Protein AF-F3G9M7-F1 (afdb_monomer)

Secondary structure (DSSP, 8-state):
-------------HHHHHHHHHHT-----------HHHHHHHHHHHHHTS-EEETTEEEPPPPPPPP-GGG-----TT--HHHHHHHTT---SS-------S--SHHHHHHT-

pLDDT: mean 74.3, std 15.18, range [42.66, 92.38]

Sequence (113 aa):
MPVIHYLLRLSLPRVSISFLAVLCSGVFASAALAGDETQLIESLNAYRSQAQRCGEQVSMELPPLTSDARLVLPASGNLDLQQALTRASYPMVTVQAISLSGPNNADAALKAV

Mean predicted aligned error: 15.02 Å

Structure (mmCIF, N/CA/C/O backbone):
data_AF-F3G9M7-F1
#
_entry.id   AF-F3G9M7-F1
#
loop_
_atom_site.group_PDB
_atom_site.id
_atom_site.type_symbol
_atom_site.label_atom_id
_atom_site.label_alt_id
_atom_site.label_comp_id
_atom_site.label_asym_id
_atom_site.label_entity_id
_atom_site.label_seq_id
_atom_site.pdbx_PDB_ins_code
_atom_site.Cartn_x
_atom_site.Cartn_y
_atom_site.Cartn_z
_atom_site.occupancy
_atom_site.B_iso_or_equiv
_atom_site.auth_seq_id
_atom_site.auth_comp_id
_atom_site.auth_asym_id
_atom_site.auth_atom_id
_atom_site.pdbx_PDB_model_num
ATOM 1 N N . MET A 1 1 ? -80.549 13.641 -38.773 1.00 49.03 1 MET A N 1
ATOM 2 C CA . MET A 1 1 ? -79.281 13.316 -38.091 1.00 49.03 1 MET A CA 1
ATOM 3 C C . MET A 1 1 ? -78.312 12.696 -39.086 1.00 49.03 1 MET A C 1
ATOM 5 O O . MET A 1 1 ? -78.467 11.526 -39.410 1.00 49.03 1 MET A O 1
ATOM 9 N N . PRO A 1 2 ? -77.431 13.516 -39.683 1.00 43.47 2 PRO A N 1
ATOM 10 C CA . PRO A 1 2 ? -76.116 13.017 -40.104 1.00 43.47 2 PRO A CA 1
ATOM 11 C C . PRO A 1 2 ? -74.961 14.048 -39.995 1.00 43.47 2 PRO A C 1
ATOM 13 O O . PRO A 1 2 ? -75.179 15.247 -40.100 1.00 43.47 2 PRO A O 1
ATOM 16 N N . VAL A 1 3 ? -73.742 13.504 -39.864 1.00 44.84 3 VAL A N 1
ATOM 17 C CA . VAL A 1 3 ? -72.447 13.956 -40.430 1.00 44.84 3 VAL A CA 1
ATOM 18 C C . VAL A 1 3 ? -71.901 15.339 -40.030 1.00 44.84 3 VAL A C 1
ATOM 20 O O . VAL A 1 3 ? -72.461 16.353 -40.409 1.00 44.84 3 VAL A O 1
ATOM 23 N N . ILE A 1 4 ? -70.710 15.356 -39.408 1.00 52.97 4 ILE A N 1
ATOM 24 C CA . ILE A 1 4 ? -69.510 16.094 -39.872 1.00 52.97 4 ILE A CA 1
ATOM 25 C C . ILE A 1 4 ? -68.261 15.479 -39.203 1.00 52.97 4 ILE A C 1
ATOM 27 O O . ILE A 1 4 ? -68.111 15.467 -37.985 1.00 52.97 4 ILE A O 1
ATOM 31 N N . HIS A 1 5 ? -67.373 14.943 -40.044 1.00 42.66 5 HIS A N 1
ATOM 32 C CA . HIS A 1 5 ? -65.993 14.564 -39.738 1.00 42.66 5 HIS A CA 1
ATOM 33 C C . HIS A 1 5 ? -65.153 15.837 -39.545 1.00 42.66 5 HIS A C 1
ATOM 35 O O . HIS A 1 5 ? -65.005 16.605 -40.494 1.00 42.66 5 HIS A O 1
ATOM 41 N N . TYR A 1 6 ? -64.548 16.043 -38.372 1.00 50.34 6 TYR A N 1
ATOM 42 C CA . TYR A 1 6 ? -63.509 17.063 -38.194 1.00 50.34 6 TYR A CA 1
ATOM 43 C C . TYR A 1 6 ? -62.130 16.410 -38.346 1.00 50.34 6 TYR A C 1
ATOM 45 O O . TYR A 1 6 ? -61.588 15.807 -37.422 1.00 50.34 6 TYR A O 1
ATOM 53 N N . LEU A 1 7 ? -61.570 16.503 -39.553 1.00 52.75 7 LEU A N 1
ATOM 54 C CA . LEU A 1 7 ? -60.175 16.172 -39.823 1.00 52.75 7 LEU A CA 1
ATOM 55 C C . LEU A 1 7 ? -59.282 17.281 -39.259 1.00 52.75 7 LEU A C 1
ATOM 57 O O . LEU A 1 7 ? -58.962 18.235 -39.964 1.00 52.75 7 LEU A O 1
ATOM 61 N N . LEU A 1 8 ? -58.835 17.154 -38.009 1.00 47.50 8 LEU A N 1
ATOM 62 C CA . LEU A 1 8 ? -57.699 17.939 -37.533 1.00 47.50 8 LEU A CA 1
ATOM 63 C C . LEU A 1 8 ? -56.428 17.107 -37.708 1.00 47.50 8 LEU A C 1
ATOM 65 O O . LEU A 1 8 ? -55.966 16.416 -36.802 1.00 47.50 8 LEU A O 1
ATOM 69 N N . ARG A 1 9 ? -55.868 17.174 -38.923 1.00 49.84 9 ARG A N 1
ATOM 70 C CA . ARG A 1 9 ? -54.446 16.906 -39.162 1.00 49.84 9 ARG A CA 1
ATOM 71 C C . ARG A 1 9 ? -53.659 17.829 -38.230 1.00 49.84 9 ARG A C 1
ATOM 73 O O . ARG A 1 9 ? -53.421 18.989 -38.559 1.00 49.84 9 ARG A O 1
ATOM 80 N N . LEU A 1 10 ? -53.273 17.328 -37.062 1.00 50.41 10 LEU A N 1
ATOM 81 C CA . LEU A 1 10 ? -52.301 18.007 -36.224 1.00 50.41 10 LEU A CA 1
ATOM 82 C C . LEU A 1 10 ? -50.949 17.851 -36.929 1.00 50.41 10 LEU A C 1
ATOM 84 O O . LEU A 1 10 ? -50.314 16.801 -36.874 1.00 50.41 10 LEU A O 1
ATOM 88 N N . SER A 1 11 ? -50.553 18.869 -37.688 1.00 57.97 11 SER A N 1
ATOM 89 C CA . SER A 1 11 ? -49.201 18.995 -38.224 1.00 57.97 11 SER A CA 1
ATOM 90 C C . SER A 1 11 ? -48.226 19.067 -37.048 1.00 57.97 11 SER A C 1
ATOM 92 O O . SER A 1 11 ? -48.046 20.131 -36.462 1.00 57.97 11 SER A O 1
ATOM 94 N N . LEU A 1 12 ? -47.628 17.930 -36.673 1.00 57.81 12 LEU A N 1
ATOM 95 C CA . LEU A 1 12 ? -46.561 17.875 -35.673 1.00 57.81 12 LEU A CA 1
ATOM 96 C C . LEU A 1 12 ? -45.394 18.767 -36.141 1.00 57.81 12 LEU A C 1
ATOM 98 O O . LEU A 1 12 ? -44.809 18.489 -37.196 1.00 57.81 12 LEU A O 1
ATOM 102 N N . PRO A 1 13 ? -45.011 19.817 -35.391 1.00 49.00 13 PRO A N 1
ATOM 103 C CA . PRO A 1 13 ? -43.866 20.634 -35.754 1.00 49.00 13 PRO A CA 1
ATOM 104 C C . PRO A 1 13 ? -42.588 19.817 -35.522 1.00 49.00 13 PRO A C 1
ATOM 106 O O . PRO A 1 13 ? -42.112 19.679 -34.397 1.00 49.00 13 PRO A O 1
ATOM 109 N N . ARG A 1 14 ? -42.000 19.293 -36.609 1.00 52.66 14 ARG A N 1
ATOM 110 C CA . ARG A 1 14 ? -40.694 18.590 -36.628 1.00 52.66 14 ARG A CA 1
ATOM 111 C C . ARG A 1 14 ? -39.560 19.384 -35.959 1.00 52.66 14 ARG A C 1
ATOM 113 O O . ARG A 1 14 ? -38.556 18.797 -35.578 1.00 52.66 14 ARG A O 1
ATOM 120 N N . VAL A 1 15 ? -39.734 20.694 -35.784 1.00 51.19 15 VAL A N 1
ATOM 121 C CA . VAL A 1 15 ? -38.766 21.612 -35.164 1.00 51.19 15 VAL A CA 1
ATOM 122 C C . VAL A 1 15 ? -38.635 21.392 -33.648 1.00 51.19 15 VAL A C 1
ATOM 124 O O . VAL A 1 15 ? -37.553 21.572 -33.097 1.00 51.19 15 VAL A O 1
ATOM 127 N N . SER A 1 16 ? -39.695 20.938 -32.965 1.00 53.78 16 SER A N 1
ATOM 128 C CA . SER A 1 16 ? -39.685 20.787 -31.499 1.00 53.78 16 SER A CA 1
ATOM 129 C C . SER A 1 16 ? -38.899 19.557 -31.023 1.00 53.78 16 SER A C 1
ATOM 131 O O . SER A 1 16 ? -38.344 19.573 -29.927 1.00 53.78 16 SER A O 1
ATOM 133 N N . ILE A 1 17 ? -38.794 18.517 -31.857 1.00 52.34 17 ILE A N 1
ATOM 134 C CA . ILE A 1 17 ? -38.094 17.271 -31.508 1.00 52.34 17 ILE A CA 1
ATOM 135 C C . ILE A 1 17 ? -36.569 17.456 -31.588 1.00 52.34 17 ILE A C 1
ATOM 137 O O . ILE A 1 17 ? -35.837 16.898 -30.774 1.00 52.34 17 ILE A O 1
ATOM 141 N N .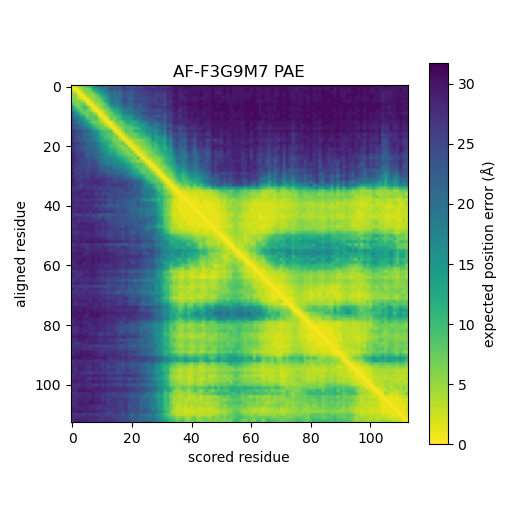 SER A 1 18 ? -36.077 18.290 -32.513 1.00 50.69 18 SER A N 1
ATOM 142 C CA . SER A 1 18 ? -34.636 18.547 -32.651 1.00 50.69 18 SER A CA 1
ATOM 143 C C . SER A 1 18 ? -34.053 19.359 -31.491 1.00 50.69 18 SER A C 1
ATOM 145 O O . SER A 1 18 ? -32.908 19.128 -31.115 1.00 50.69 18 SER A O 1
ATOM 147 N N . PHE A 1 19 ? -34.827 20.266 -30.884 1.00 51.03 19 PHE A N 1
ATOM 148 C CA . PHE A 1 19 ? -34.344 21.073 -29.756 1.00 51.03 19 PHE A CA 1
ATOM 149 C C . PHE A 1 19 ? -34.245 20.272 -28.450 1.00 51.03 19 PHE A C 1
ATOM 151 O O . PHE A 1 19 ? -33.339 20.501 -27.652 1.00 51.03 19 PHE A O 1
ATOM 158 N N . LEU A 1 20 ? -35.131 19.290 -28.250 1.00 5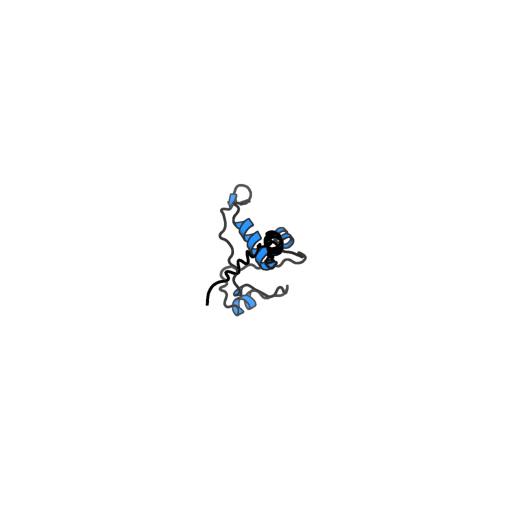0.69 20 LEU A N 1
ATOM 159 C CA . LEU A 1 20 ? -35.121 18.448 -27.051 1.00 50.69 20 LEU A CA 1
ATOM 160 C C . LEU A 1 20 ? -33.962 17.433 -27.047 1.00 50.69 20 LEU A C 1
ATOM 162 O O . LEU A 1 20 ? -33.450 17.091 -25.984 1.00 50.69 20 LEU A O 1
ATOM 166 N N . ALA A 1 21 ? -33.514 16.987 -28.227 1.00 51.88 21 ALA A N 1
ATOM 167 C CA . ALA A 1 21 ? -32.407 16.037 -28.357 1.00 51.88 21 ALA A CA 1
ATOM 168 C C . ALA A 1 21 ? -31.032 16.659 -28.038 1.00 51.88 21 ALA A C 1
ATOM 170 O O . ALA A 1 21 ? -30.151 15.977 -27.517 1.00 51.88 21 ALA A O 1
ATOM 171 N N . VAL A 1 22 ? -30.849 17.960 -28.296 1.00 54.31 22 VAL A N 1
ATOM 172 C CA . VAL A 1 22 ? -29.580 18.663 -28.021 1.00 54.31 22 VAL A CA 1
ATOM 173 C C . VAL A 1 22 ? -29.398 18.947 -26.523 1.00 54.31 22 VAL A C 1
ATOM 175 O O . VAL A 1 22 ? -28.277 18.905 -26.023 1.00 54.31 22 VAL A O 1
ATOM 178 N N . LEU A 1 23 ? -30.487 19.151 -25.776 1.00 52.31 23 LEU A N 1
ATOM 179 C CA . LEU A 1 23 ? -30.440 19.470 -24.341 1.00 52.31 23 LEU A CA 1
ATOM 180 C C . LEU A 1 23 ? -30.081 18.280 -23.428 1.00 52.31 23 LEU A C 1
ATOM 182 O O . LEU A 1 23 ? -29.648 18.504 -22.303 1.00 52.31 23 LEU A O 1
ATOM 186 N N . CYS A 1 24 ? -30.202 17.029 -23.889 1.00 53.31 24 CYS A N 1
ATOM 187 C CA . CYS A 1 24 ? -29.884 15.841 -23.075 1.00 53.31 24 CYS A CA 1
ATOM 188 C C . CYS A 1 24 ? -28.436 15.334 -23.201 1.00 53.31 24 CYS A C 1
ATOM 190 O O . CYS A 1 24 ? -28.073 14.391 -22.504 1.00 53.31 24 CYS A O 1
ATOM 192 N N . SER A 1 25 ? -27.589 15.931 -24.049 1.00 53.78 25 SER A N 1
ATOM 193 C CA . SER A 1 25 ? -26.203 15.450 -24.230 1.00 53.78 25 SER A CA 1
ATOM 194 C C . SER A 1 25 ? -25.222 15.937 -23.152 1.00 53.78 25 SER A C 1
ATOM 196 O O . SER A 1 25 ? -24.056 15.559 -23.164 1.00 53.78 25 SER A O 1
ATOM 198 N N . GLY A 1 26 ? -25.678 16.742 -22.188 1.00 56.12 26 GLY A N 1
ATOM 199 C CA . GLY A 1 26 ? -24.886 17.203 -21.044 1.00 56.12 26 GLY A CA 1
ATOM 200 C C . GLY A 1 26 ? -24.885 16.230 -19.863 1.00 56.12 26 GLY A C 1
ATOM 201 O O . GLY A 1 26 ? -24.971 16.680 -18.721 1.00 56.12 26 GLY A O 1
ATOM 202 N N . VAL A 1 27 ? -24.847 14.913 -20.111 1.00 61.50 27 VAL A N 1
ATOM 203 C CA . VAL A 1 27 ? -24.707 13.902 -19.050 1.00 61.50 27 VAL A CA 1
ATOM 204 C C . VAL A 1 27 ? -23.330 14.067 -18.411 1.00 61.50 27 VAL A C 1
ATOM 206 O O . VAL A 1 27 ? -22.323 13.574 -18.903 1.00 61.50 27 VAL A O 1
ATOM 209 N N . PHE A 1 28 ? -23.321 14.861 -17.344 1.00 55.53 28 PHE A N 1
ATOM 210 C CA . PHE A 1 28 ? -22.535 14.724 -16.125 1.00 55.53 28 PHE A CA 1
ATOM 211 C C . PHE A 1 28 ? -21.365 13.728 -16.230 1.00 55.53 28 PHE A C 1
ATOM 213 O O . PHE A 1 28 ? -21.460 12.573 -15.820 1.00 55.53 28 PHE A O 1
ATOM 220 N N . ALA A 1 29 ? -20.223 14.196 -16.733 1.00 56.88 29 ALA A N 1
ATOM 221 C CA . ALA A 1 29 ? -18.944 13.564 -16.446 1.00 56.88 29 ALA A CA 1
ATOM 222 C C . ALA A 1 29 ? -18.553 13.939 -15.009 1.00 56.88 29 ALA A C 1
ATOM 224 O O . ALA A 1 29 ? -17.684 14.778 -14.778 1.00 56.88 29 ALA A O 1
ATOM 225 N N . SER A 1 30 ? -19.241 13.364 -14.020 1.00 54.75 30 SER A N 1
ATOM 226 C CA . SER A 1 30 ? -18.724 13.324 -12.657 1.00 54.75 30 SER A CA 1
ATOM 227 C C . SER A 1 30 ? -17.500 12.421 -12.679 1.00 54.75 30 SER A C 1
ATOM 229 O O . SER A 1 30 ? -17.620 11.205 -12.532 1.00 54.75 30 SER A O 1
ATOM 231 N N . ALA A 1 31 ? -16.325 13.010 -12.904 1.00 54.97 31 ALA A N 1
ATOM 232 C CA . ALA A 1 31 ? -15.082 12.388 -12.498 1.00 54.97 31 ALA A CA 1
ATOM 233 C C . ALA A 1 31 ? -15.201 12.177 -10.986 1.00 54.97 31 ALA A C 1
ATOM 235 O O . ALA A 1 31 ? -15.112 13.126 -10.207 1.00 54.97 31 ALA A O 1
ATOM 236 N N . ALA A 1 32 ? -15.521 10.950 -10.578 1.00 55.31 32 ALA A N 1
ATOM 237 C CA . ALA A 1 32 ? -15.361 10.537 -9.201 1.00 55.31 32 ALA A CA 1
ATOM 238 C C . ALA A 1 32 ? -13.864 10.663 -8.921 1.00 55.31 32 ALA A C 1
ATOM 240 O O . ALA A 1 32 ? -13.076 9.831 -9.363 1.00 55.31 32 ALA A O 1
ATOM 241 N N . LEU A 1 33 ? -13.471 11.772 -8.297 1.00 55.38 33 LEU A N 1
ATOM 242 C CA . LEU A 1 33 ? -12.121 11.963 -7.795 1.00 55.38 33 LEU A CA 1
ATOM 243 C C . LEU A 1 33 ? -11.929 10.883 -6.732 1.00 55.38 33 LEU A C 1
ATOM 245 O O . LEU A 1 33 ? -12.431 11.005 -5.614 1.00 55.38 33 LEU A O 1
ATOM 249 N N . ALA A 1 34 ? -11.297 9.780 -7.125 1.00 61.16 34 ALA A N 1
ATOM 250 C CA . ALA A 1 34 ? -10.764 8.809 -6.191 1.00 61.16 34 ALA A CA 1
ATOM 251 C C . ALA A 1 34 ? -9.862 9.600 -5.235 1.00 61.16 34 ALA A C 1
ATOM 253 O O . ALA A 1 34 ? -8.998 10.346 -5.691 1.00 61.16 34 ALA A O 1
ATOM 254 N N . GLY A 1 35 ? -10.128 9.542 -3.928 1.00 75.31 35 GLY A N 1
ATOM 255 C CA . GLY A 1 35 ? -9.337 10.300 -2.958 1.00 75.31 35 GLY A CA 1
ATOM 256 C C . GLY A 1 35 ? -7.853 9.942 -3.071 1.00 75.31 35 GLY A C 1
ATOM 257 O O . GLY A 1 35 ? -7.522 8.817 -3.454 1.00 75.31 35 GLY A O 1
ATOM 258 N N . ASP A 1 36 ? -6.967 10.869 -2.711 1.00 79.62 36 ASP A N 1
ATOM 259 C CA . ASP A 1 36 ? -5.510 10.709 -2.843 1.00 79.62 36 ASP A CA 1
ATOM 260 C C . ASP A 1 36 ? -4.987 9.367 -2.299 1.00 79.62 36 ASP A C 1
ATOM 262 O O . ASP A 1 36 ? -4.101 8.761 -2.896 1.00 79.62 36 ASP A O 1
ATOM 266 N N . GLU A 1 37 ? -5.566 8.857 -1.206 1.00 80.06 37 GLU A N 1
ATOM 267 C CA . GLU A 1 37 ? -5.242 7.537 -0.646 1.00 80.06 37 GLU A CA 1
ATOM 268 C C . GLU A 1 37 ? -5.508 6.397 -1.642 1.00 80.06 37 GLU A C 1
ATOM 270 O O . GLU A 1 37 ? -4.649 5.547 -1.877 1.00 80.06 37 GLU A O 1
ATOM 275 N N . THR A 1 38 ? -6.685 6.393 -2.270 1.00 84.38 38 THR A N 1
ATOM 276 C CA . THR A 1 38 ? -7.059 5.373 -3.259 1.00 84.38 38 THR A CA 1
ATOM 277 C C . THR A 1 38 ? -6.217 5.477 -4.530 1.00 84.38 38 THR A C 1
ATOM 279 O O . THR A 1 38 ? -5.761 4.451 -5.034 1.00 84.38 38 THR A O 1
ATOM 282 N N . GLN A 1 39 ? -5.914 6.698 -4.987 1.00 86.69 39 GLN A N 1
ATOM 283 C CA . GLN A 1 39 ? -5.028 6.930 -6.131 1.00 86.69 39 GLN A CA 1
ATOM 284 C C . GLN A 1 39 ? -3.588 6.465 -5.841 1.00 86.69 39 GLN A C 1
ATOM 286 O O . GLN A 1 39 ? -2.913 5.908 -6.712 1.00 86.69 39 GLN A O 1
ATOM 291 N N . LEU A 1 40 ? -3.101 6.649 -4.610 1.00 88.69 40 LEU A N 1
ATOM 292 C CA . LEU A 1 40 ? -1.774 6.187 -4.206 1.00 88.69 40 LEU A CA 1
ATOM 293 C C . LEU A 1 40 ? -1.690 4.654 -4.180 1.00 88.69 40 LEU A C 1
ATOM 295 O O . LEU A 1 40 ? -0.728 4.091 -4.695 1.00 88.69 40 LEU A O 1
ATOM 299 N N . ILE A 1 41 ? -2.698 3.968 -3.632 1.00 90.12 41 ILE A N 1
ATOM 300 C CA . ILE A 1 41 ? -2.731 2.495 -3.612 1.00 90.12 41 ILE A CA 1
ATOM 301 C C . ILE A 1 41 ? -2.787 1.936 -5.037 1.00 90.12 41 ILE A C 1
ATOM 303 O O . ILE A 1 41 ? -2.078 0.979 -5.350 1.00 90.12 41 ILE A O 1
ATOM 307 N N . GLU A 1 42 ? -3.594 2.534 -5.913 1.00 90.56 42 GLU A N 1
ATOM 308 C CA . GLU A 1 42 ? -3.698 2.113 -7.311 1.00 90.56 42 GLU A CA 1
ATOM 309 C C . GLU A 1 42 ? -2.373 2.296 -8.061 1.00 90.56 42 GLU A C 1
ATOM 311 O O . GLU A 1 42 ? -1.879 1.354 -8.682 1.00 90.56 42 GLU A O 1
ATOM 316 N N . SER A 1 43 ? -1.751 3.471 -7.947 1.00 89.94 43 SER A N 1
ATOM 317 C CA . SER A 1 43 ? -0.467 3.753 -8.597 1.00 89.94 43 SER A CA 1
ATOM 318 C C . SER A 1 43 ? 0.674 2.880 -8.057 1.00 89.94 43 SER A C 1
ATOM 320 O O . SER A 1 43 ? 1.500 2.389 -8.831 1.00 89.94 43 SER A O 1
ATOM 322 N N . LEU A 1 44 ? 0.679 2.581 -6.755 1.00 90.62 44 LEU A N 1
ATOM 323 C CA . LEU A 1 44 ? 1.613 1.635 -6.147 1.00 90.62 44 LEU A CA 1
ATOM 324 C C . LEU A 1 44 ? 1.388 0.202 -6.649 1.00 90.62 44 LEU A C 1
ATOM 326 O O . LEU A 1 44 ? 2.347 -0.501 -6.962 1.00 90.62 44 LEU A O 1
ATOM 330 N N . ASN A 1 45 ? 0.137 -0.241 -6.767 1.00 92.38 45 ASN A N 1
ATOM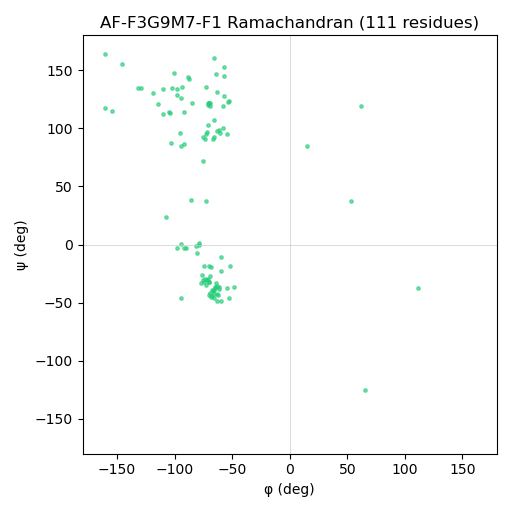 331 C CA . ASN A 1 45 ? -0.182 -1.560 -7.310 1.00 92.38 45 ASN A CA 1
ATOM 332 C C . ASN A 1 45 ? 0.196 -1.680 -8.790 1.00 92.38 45 ASN A C 1
ATOM 334 O O . ASN A 1 45 ? 0.754 -2.703 -9.179 1.00 92.38 45 ASN A O 1
ATOM 338 N N . ALA A 1 46 ? -0.008 -0.627 -9.583 1.00 90.31 46 ALA A N 1
ATOM 339 C CA . ALA A 1 46 ? 0.447 -0.565 -10.971 1.00 90.31 46 ALA A CA 1
ATOM 340 C C . ALA A 1 46 ? 1.982 -0.600 -11.091 1.00 90.31 46 ALA A C 1
ATOM 342 O O . ALA A 1 46 ? 2.522 -1.146 -12.052 1.00 90.31 46 ALA A O 1
ATOM 343 N N . TYR A 1 47 ? 2.707 -0.035 -10.121 1.00 88.38 47 TYR A N 1
ATOM 344 C CA . TYR A 1 47 ? 4.164 -0.167 -10.048 1.00 88.38 47 TYR A CA 1
ATOM 345 C C . TYR A 1 47 ? 4.593 -1.602 -9.694 1.00 88.38 47 TYR A C 1
ATOM 347 O O . TYR A 1 47 ? 5.513 -2.150 -10.301 1.00 88.38 47 TYR A O 1
ATOM 355 N N . ARG A 1 48 ? 3.892 -2.248 -8.754 1.00 90.12 48 ARG A N 1
ATOM 356 C CA . ARG A 1 48 ? 4.149 -3.634 -8.315 1.00 90.12 48 ARG A CA 1
ATOM 357 C C . ARG A 1 48 ? 3.807 -4.691 -9.363 1.00 90.12 48 ARG A C 1
ATOM 359 O O . ARG A 1 48 ? 4.412 -5.764 -9.347 1.00 90.12 48 ARG A O 1
ATOM 366 N N . SER A 1 49 ? 2.869 -4.386 -10.259 1.00 89.19 49 SER A N 1
ATOM 367 C CA . SER A 1 49 ? 2.491 -5.253 -11.375 1.00 89.19 49 SER A CA 1
ATOM 368 C C . SER A 1 49 ? 3.479 -5.195 -12.549 1.00 89.19 49 SER A C 1
ATOM 370 O O . SER A 1 49 ? 3.284 -5.842 -13.571 1.00 89.19 49 SER A O 1
ATOM 372 N N . GLN A 1 50 ? 4.542 -4.398 -12.454 1.00 86.25 50 GLN A N 1
ATOM 373 C CA . GLN A 1 50 ? 5.586 -4.354 -13.471 1.00 86.25 50 GLN A CA 1
ATOM 374 C C . GLN A 1 50 ? 6.763 -5.225 -13.035 1.00 86.25 50 GLN A C 1
ATOM 376 O O . GLN A 1 50 ? 7.239 -5.122 -11.905 1.00 86.25 50 GLN A O 1
ATOM 381 N N . ALA A 1 51 ? 7.274 -6.055 -13.945 1.00 83.31 51 ALA A N 1
ATOM 382 C CA . ALA A 1 51 ? 8.509 -6.795 -13.713 1.00 83.31 51 ALA A CA 1
ATOM 383 C C . ALA A 1 51 ? 9.688 -5.812 -13.619 1.00 83.31 51 ALA A C 1
ATOM 385 O O . ALA A 1 51 ? 10.117 -5.238 -14.622 1.00 83.31 51 ALA A O 1
ATOM 386 N N . GLN A 1 52 ? 10.204 -5.607 -12.408 1.00 79.62 52 GLN A N 1
ATOM 387 C CA . GLN A 1 52 ? 11.310 -4.682 -12.160 1.00 79.62 52 GLN A CA 1
ATOM 388 C C . GLN A 1 52 ? 12.649 -5.392 -12.340 1.00 79.62 52 GLN A C 1
ATOM 390 O O . GLN A 1 52 ? 12.805 -6.550 -11.962 1.00 79.62 52 GLN A O 1
ATOM 395 N N . ARG A 1 53 ? 13.647 -4.702 -12.896 1.00 81.31 53 ARG A N 1
ATOM 396 C CA . ARG A 1 53 ? 15.030 -5.197 -12.926 1.00 81.31 53 ARG A CA 1
ATOM 397 C C . ARG A 1 53 ? 15.856 -4.467 -11.879 1.00 81.31 53 ARG A C 1
ATOM 399 O O . ARG A 1 53 ? 16.116 -3.277 -12.016 1.00 81.31 53 ARG A O 1
ATOM 406 N N . CYS A 1 54 ? 16.298 -5.198 -10.867 1.00 80.69 54 CYS A N 1
ATOM 407 C CA . CYS A 1 54 ? 17.226 -4.724 -9.851 1.00 80.69 54 CYS A CA 1
ATOM 408 C C . CYS A 1 54 ? 18.612 -5.302 -10.169 1.00 80.69 54 CYS A C 1
ATOM 410 O O . CYS A 1 54 ? 18.966 -6.394 -9.725 1.00 80.69 54 CYS A O 1
ATOM 412 N N . GLY A 1 55 ? 19.383 -4.599 -11.004 1.00 82.38 55 GLY A N 1
ATOM 413 C CA . GLY A 1 55 ? 20.661 -5.106 -11.517 1.00 82.38 55 GLY A CA 1
ATOM 414 C C . GLY A 1 55 ? 20.464 -6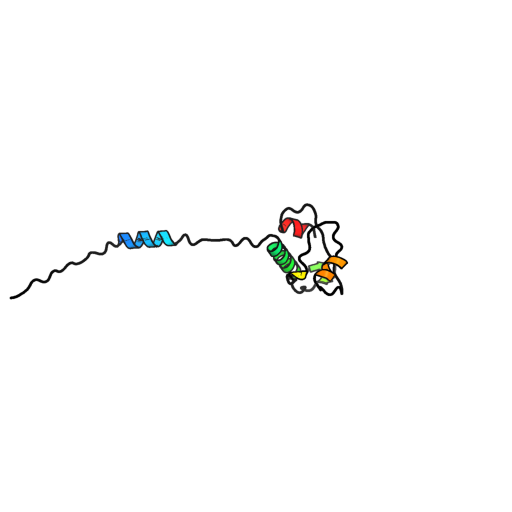.324 -12.425 1.00 82.38 55 GLY A C 1
ATOM 415 O O . GLY A 1 55 ? 19.708 -6.261 -13.394 1.00 82.38 55 GLY A O 1
ATOM 416 N N . GLU A 1 56 ? 21.130 -7.436 -12.113 1.00 81.62 56 GLU A N 1
ATOM 417 C CA . GLU A 1 56 ? 20.986 -8.703 -12.852 1.00 81.62 56 GLU A CA 1
ATOM 418 C C . GLU A 1 56 ? 19.741 -9.510 -12.443 1.00 81.62 56 GLU A C 1
ATOM 420 O O . GLU A 1 56 ? 19.418 -10.519 -13.068 1.00 81.62 56 GLU A O 1
ATOM 425 N N . GLN A 1 57 ? 19.022 -9.078 -11.404 1.00 74.50 57 GLN A N 1
ATOM 426 C CA . GLN A 1 57 ? 17.855 -9.783 -10.886 1.00 74.50 57 GLN A CA 1
ATOM 427 C C . GLN A 1 57 ? 16.569 -9.176 -11.445 1.00 74.50 57 GLN A C 1
ATOM 429 O O . GLN A 1 57 ? 16.341 -7.969 -11.366 1.00 74.50 57 GLN A O 1
ATOM 434 N N . VAL A 1 58 ? 15.701 -10.026 -11.991 1.00 78.38 58 VAL A N 1
ATOM 435 C CA . VAL A 1 58 ? 14.336 -9.645 -12.367 1.00 78.38 58 VAL A CA 1
ATOM 436 C C . VAL A 1 58 ? 13.433 -9.940 -11.175 1.00 78.38 58 VAL A C 1
ATOM 438 O O . VAL A 1 58 ? 13.245 -11.099 -10.809 1.00 78.38 58 VAL A O 1
ATOM 441 N N . SER A 1 59 ? 12.869 -8.899 -10.573 1.00 77.06 59 SER A N 1
ATOM 442 C CA . SER A 1 59 ? 11.739 -9.048 -9.669 1.00 77.06 59 SER A CA 1
ATOM 443 C C . SER A 1 59 ? 10.527 -9.466 -10.487 1.00 77.06 59 SER A C 1
ATOM 445 O O . SER A 1 59 ? 10.111 -8.761 -11.410 1.00 77.06 59 SER A O 1
ATOM 447 N N . MET A 1 60 ? 9.959 -10.619 -10.142 1.00 78.31 60 MET A N 1
ATOM 448 C CA . MET A 1 60 ? 8.656 -11.013 -10.664 1.00 78.31 60 MET A CA 1
ATOM 449 C C . MET A 1 60 ? 7.577 -10.063 -10.157 1.00 78.31 60 MET A C 1
ATOM 451 O O . MET A 1 60 ? 7.763 -9.352 -9.167 1.00 78.31 60 MET A O 1
ATOM 455 N N . GLU A 1 61 ? 6.457 -10.079 -10.866 1.00 83.19 61 GLU A N 1
ATOM 456 C CA . GLU A 1 61 ? 5.2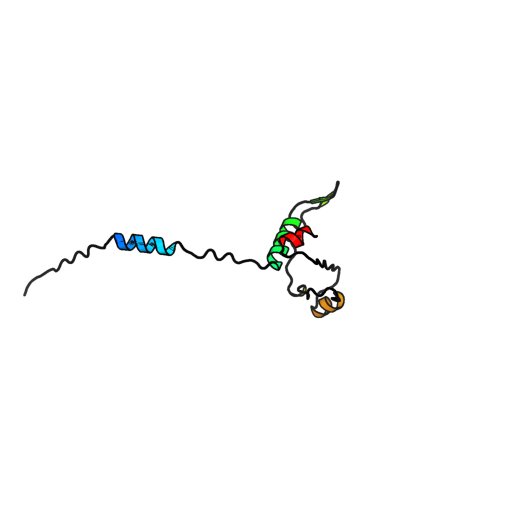57 -9.336 -10.528 1.00 83.19 61 GLU A CA 1
ATOM 457 C C . GLU A 1 61 ? 4.836 -9.641 -9.088 1.00 83.19 61 GLU A C 1
ATOM 459 O O . GLU A 1 61 ? 4.686 -10.806 -8.704 1.00 83.19 61 GLU A O 1
ATOM 464 N N . LEU A 1 62 ? 4.708 -8.600 -8.265 1.00 85.12 62 LEU A N 1
ATOM 465 C CA . LEU A 1 62 ? 4.297 -8.786 -6.883 1.00 85.12 62 LEU A CA 1
ATOM 466 C C . LEU A 1 62 ? 2.771 -8.747 -6.794 1.00 85.12 62 LEU A C 1
ATOM 468 O O . LEU A 1 62 ? 2.139 -7.939 -7.477 1.00 85.12 62 LEU A O 1
ATOM 472 N N . PRO A 1 63 ? 2.161 -9.553 -5.904 1.00 86.50 63 PRO A N 1
ATOM 473 C CA . PRO A 1 63 ? 0.727 -9.484 -5.689 1.00 86.50 63 PRO A CA 1
ATOM 474 C C . PRO A 1 63 ? 0.313 -8.063 -5.267 1.00 86.50 63 PRO A C 1
ATOM 476 O O . PRO A 1 63 ? 1.073 -7.378 -4.551 1.00 86.50 63 PRO A O 1
ATOM 479 N N . PRO A 1 64 ? -0.880 -7.622 -5.705 1.00 88.25 64 PRO A N 1
ATOM 480 C CA . PRO A 1 64 ? -1.389 -6.305 -5.379 1.00 88.25 64 PRO A CA 1
ATOM 481 C C . PRO A 1 64 ? -1.628 -6.191 -3.875 1.00 88.25 64 PRO A C 1
ATOM 483 O O . PRO A 1 64 ? -2.000 -7.149 -3.194 1.00 88.25 64 PRO A O 1
ATOM 486 N N . LEU A 1 65 ? -1.412 -4.992 -3.356 1.00 89.19 65 LEU A N 1
ATOM 487 C CA . LEU A 1 65 ? -1.773 -4.623 -2.002 1.00 89.19 65 LEU A CA 1
ATOM 488 C C . LEU A 1 65 ? -3.290 -4.473 -1.919 1.00 89.19 65 LEU A C 1
ATOM 490 O O . LEU A 1 65 ? -3.914 -3.843 -2.775 1.00 89.19 65 LEU A O 1
ATOM 494 N N . THR A 1 66 ? -3.869 -5.033 -0.862 1.00 86.62 66 THR A N 1
ATOM 495 C CA . THR A 1 66 ? -5.271 -4.819 -0.510 1.00 86.62 66 THR A CA 1
ATOM 496 C C . THR A 1 66 ? -5.369 -3.671 0.485 1.00 86.62 66 THR A C 1
ATOM 498 O O . THR A 1 66 ? -4.609 -3.619 1.452 1.00 86.62 66 THR A O 1
ATOM 501 N N . SER A 1 67 ? -6.319 -2.762 0.278 1.00 85.69 67 SER A N 1
ATOM 502 C CA . SER A 1 67 ? -6.675 -1.771 1.292 1.00 85.69 67 SER A CA 1
ATOM 503 C C . SER A 1 67 ? -7.374 -2.480 2.457 1.00 85.69 67 SER A C 1
ATOM 505 O O . SER A 1 67 ? -8.426 -3.091 2.259 1.00 85.69 67 SER A O 1
ATOM 507 N N . ASP A 1 68 ? -6.806 -2.413 3.660 1.00 87.88 68 ASP A N 1
ATOM 508 C CA . ASP A 1 68 ? -7.427 -2.913 4.891 1.00 87.88 68 ASP A CA 1
ATOM 509 C C . ASP A 1 68 ? -7.706 -1.727 5.817 1.00 87.88 68 ASP A C 1
ATOM 511 O O . ASP A 1 68 ? -6.788 -1.014 6.221 1.00 87.88 68 ASP A O 1
ATOM 515 N N . ALA A 1 69 ? -8.973 -1.523 6.181 1.00 85.88 69 ALA A N 1
ATOM 516 C CA . ALA A 1 69 ? -9.388 -0.419 7.045 1.00 85.88 69 ALA A CA 1
ATOM 517 C C . ALA A 1 69 ? -8.712 -0.453 8.430 1.00 85.88 69 ALA A C 1
ATOM 519 O O . ALA A 1 69 ? -8.575 0.580 9.080 1.00 85.88 69 ALA A O 1
ATOM 520 N N . ARG A 1 70 ? -8.246 -1.625 8.881 1.00 87.69 70 ARG A N 1
ATOM 521 C CA . ARG A 1 70 ? -7.496 -1.782 10.139 1.00 87.69 70 ARG A CA 1
ATOM 522 C C . ARG A 1 70 ? -6.094 -1.172 10.078 1.00 87.69 70 ARG A C 1
ATOM 524 O O . ARG A 1 70 ? -5.495 -0.940 11.124 1.00 87.69 70 ARG A O 1
ATOM 531 N N . LEU A 1 71 ? -5.572 -0.932 8.874 1.00 87.94 71 LEU A N 1
ATOM 532 C CA . LEU A 1 71 ? -4.267 -0.315 8.629 1.00 87.94 71 LEU A CA 1
ATOM 533 C C . LEU A 1 71 ? -4.357 1.202 8.415 1.00 87.94 71 LEU A C 1
ATOM 535 O O . LEU A 1 71 ? -3.327 1.848 8.232 1.00 87.94 71 LEU A O 1
ATOM 539 N N . VAL A 1 72 ? -5.560 1.784 8.475 1.00 86.81 72 VAL A N 1
ATOM 540 C CA . VAL A 1 72 ? -5.749 3.238 8.436 1.00 86.81 72 VAL A CA 1
ATOM 541 C C . VAL A 1 72 ? -5.351 3.808 9.793 1.00 86.81 72 VAL A C 1
ATOM 543 O O . VAL A 1 72 ? -6.123 3.841 10.753 1.00 86.81 72 VAL A O 1
ATOM 546 N N . LEU A 1 73 ? -4.085 4.202 9.879 1.00 83.56 73 LEU A N 1
ATOM 547 C CA . LEU 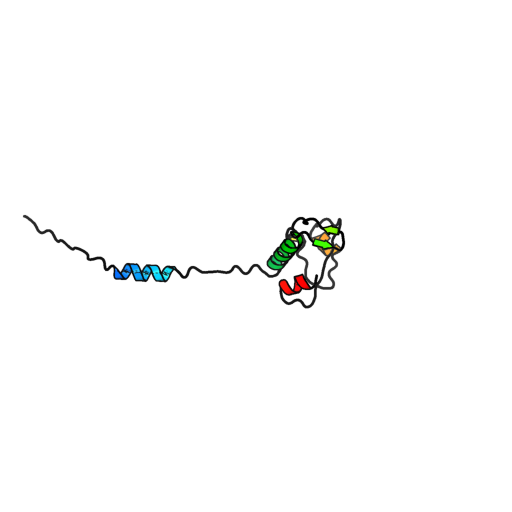A 1 73 ? -3.458 4.731 11.078 1.00 83.56 73 LEU A CA 1
ATOM 548 C C . LEU A 1 73 ? -3.386 6.265 11.022 1.00 83.56 73 LEU A C 1
ATOM 550 O O . LEU A 1 73 ? -3.223 6.837 9.943 1.00 83.56 73 LEU A O 1
ATOM 554 N N . PRO A 1 74 ? -3.472 6.967 12.166 1.00 76.38 74 PRO A N 1
ATOM 555 C CA . PRO A 1 74 ? -3.307 8.415 12.184 1.00 76.38 74 PRO A CA 1
ATOM 556 C C . PRO A 1 74 ? -1.890 8.796 11.733 1.00 76.38 74 PRO A C 1
ATOM 558 O O . PRO A 1 74 ? -0.911 8.283 12.270 1.00 76.38 74 PRO A O 1
ATOM 561 N N . ALA A 1 75 ? -1.775 9.748 10.802 1.00 67.81 75 ALA A N 1
ATOM 562 C CA . ALA A 1 75 ? -0.510 10.233 10.228 1.00 67.81 75 ALA A CA 1
ATOM 563 C C . ALA A 1 75 ? 0.320 11.111 11.196 1.00 67.81 75 ALA A C 1
ATOM 565 O O . ALA A 1 75 ? 0.913 12.118 10.817 1.00 67.81 75 ALA A O 1
ATOM 566 N N . SER A 1 76 ? 0.323 10.777 12.486 1.00 68.69 76 SER A N 1
ATOM 567 C CA . SER A 1 76 ? 1.114 11.469 13.501 1.00 68.69 76 SER A CA 1
ATOM 568 C C . SER A 1 76 ? 2.522 10.878 13.523 1.00 68.69 76 SER A C 1
ATOM 570 O O . SER A 1 76 ? 2.677 9.690 13.782 1.00 68.69 76 SER A O 1
ATOM 572 N N . GLY A 1 77 ? 3.555 11.698 13.306 1.00 63.38 77 GLY A N 1
ATOM 573 C CA . GLY A 1 77 ? 4.954 11.241 13.215 1.00 63.38 77 GLY A CA 1
ATOM 574 C C . GLY A 1 77 ? 5.514 10.525 14.457 1.00 63.38 77 GLY A C 1
ATOM 575 O O . GLY A 1 77 ? 6.572 9.917 14.372 1.00 63.38 77 GLY A O 1
ATOM 576 N N . ASN A 1 78 ? 4.796 10.553 15.586 1.00 70.12 78 ASN A N 1
ATOM 577 C CA . ASN A 1 78 ? 5.145 9.857 16.831 1.00 70.12 78 ASN A CA 1
ATOM 578 C C . ASN A 1 78 ? 4.237 8.642 17.111 1.00 70.12 78 ASN A C 1
ATOM 580 O O . ASN A 1 78 ? 4.029 8.283 18.270 1.00 70.12 78 ASN A O 1
ATOM 584 N N . LEU A 1 79 ? 3.613 8.054 16.087 1.00 80.44 79 LEU A N 1
ATOM 585 C CA . LEU A 1 79 ? 2.716 6.917 16.276 1.00 80.44 79 LEU A CA 1
ATOM 586 C C . LEU A 1 79 ? 3.491 5.654 16.676 1.00 80.44 79 LEU A C 1
ATOM 588 O O . LEU A 1 79 ? 4.307 5.142 15.913 1.00 80.44 79 LEU A O 1
ATOM 592 N N . ASP A 1 80 ? 3.148 5.095 17.836 1.00 86.88 80 ASP A N 1
ATOM 593 C CA . ASP A 1 80 ? 3.579 3.755 18.227 1.00 86.88 80 ASP A CA 1
ATOM 594 C C . ASP A 1 80 ? 2.805 2.706 17.404 1.00 86.88 80 ASP A C 1
ATOM 596 O O . ASP A 1 80 ? 1.659 2.353 17.706 1.00 86.88 80 ASP A O 1
ATOM 600 N N . LEU A 1 81 ? 3.418 2.255 16.302 1.00 85.62 81 LEU A N 1
ATOM 601 C CA . LEU A 1 81 ? 2.826 1.307 15.347 1.00 85.62 81 LEU A CA 1
ATOM 602 C C . LEU A 1 81 ? 2.351 0.027 16.033 1.00 85.62 81 LEU A C 1
ATOM 604 O O . LEU A 1 81 ? 1.305 -0.526 15.690 1.00 85.62 81 LEU A O 1
ATOM 608 N N . GLN A 1 82 ? 3.107 -0.429 17.026 1.00 86.25 82 GLN A N 1
ATOM 609 C CA . GLN A 1 82 ? 2.846 -1.674 17.725 1.00 86.25 82 GLN A CA 1
ATOM 610 C C . GLN A 1 82 ? 1.591 -1.541 18.591 1.00 86.25 82 GLN A C 1
ATOM 612 O O . GLN A 1 82 ? 0.699 -2.394 18.573 1.00 86.25 82 GLN A O 1
ATOM 617 N N . GLN A 1 83 ? 1.443 -0.422 19.293 1.00 87.88 83 GLN A N 1
ATOM 618 C CA . GLN A 1 83 ? 0.221 -0.154 20.039 1.00 87.88 83 GLN A CA 1
ATOM 619 C C . GLN A 1 83 ? -0.992 0.042 19.113 1.00 87.88 83 GLN A C 1
ATOM 621 O O . GLN A 1 83 ? -2.087 -0.453 19.403 1.00 87.88 83 GLN A O 1
ATOM 626 N N . ALA A 1 84 ? -0.808 0.734 17.987 1.00 86.94 84 ALA A N 1
ATOM 627 C CA . ALA A 1 84 ? -1.890 1.065 17.068 1.00 86.94 84 ALA A CA 1
ATOM 628 C C . ALA A 1 84 ? -2.456 -0.172 16.347 1.00 86.94 84 ALA A C 1
ATOM 630 O O . ALA A 1 84 ? -3.671 -0.378 16.330 1.00 86.94 84 ALA A O 1
ATOM 631 N N . LEU A 1 85 ? -1.587 -1.048 15.839 1.00 88.69 85 LEU A N 1
ATOM 632 C CA . LEU A 1 85 ? -1.994 -2.284 15.163 1.00 88.69 85 LEU A CA 1
ATOM 633 C C . LEU A 1 85 ? -2.581 -3.313 16.140 1.00 88.69 85 LEU A C 1
ATOM 635 O O . LEU A 1 85 ? -3.524 -4.021 15.786 1.00 88.69 85 LEU A O 1
ATOM 639 N N . THR A 1 86 ? -2.100 -3.347 17.391 1.00 88.81 86 THR A N 1
ATOM 640 C CA . THR A 1 86 ? -2.707 -4.176 18.449 1.00 88.81 86 THR A CA 1
ATOM 641 C C . THR A 1 86 ? -4.144 -3.738 18.723 1.00 88.81 86 THR A C 1
ATOM 643 O O . THR A 1 86 ? -5.042 -4.574 18.803 1.00 88.81 86 THR A O 1
ATOM 646 N N . ARG A 1 87 ? -4.399 -2.423 18.799 1.00 88.19 87 ARG A N 1
ATOM 647 C CA . ARG A 1 87 ? -5.759 -1.882 18.962 1.00 88.19 87 ARG A CA 1
ATOM 648 C C . ARG A 1 87 ? -6.660 -2.224 17.773 1.00 88.19 87 ARG A C 1
ATOM 650 O O . ARG A 1 87 ? -7.838 -2.504 17.972 1.00 88.19 87 ARG A O 1
ATOM 657 N N . ALA A 1 88 ? -6.106 -2.245 16.564 1.00 88.31 88 ALA A N 1
ATOM 658 C CA . ALA A 1 88 ? -6.813 -2.647 15.350 1.00 88.31 88 ALA A CA 1
ATOM 659 C C . ALA A 1 88 ? -6.951 -4.177 15.187 1.00 88.31 88 ALA A C 1
ATOM 661 O O . ALA A 1 88 ? -7.518 -4.639 14.197 1.00 88.31 88 ALA A O 1
ATOM 662 N N . SER A 1 89 ? -6.456 -4.972 16.148 1.00 88.31 89 SER A N 1
ATOM 663 C CA . SER A 1 89 ? -6.439 -6.442 16.091 1.00 88.31 89 SER A CA 1
ATOM 664 C C . SER A 1 89 ? -5.780 -6.981 14.811 1.00 88.31 89 SER A C 1
ATOM 666 O O . SER A 1 89 ? -6.241 -7.963 14.223 1.00 88.31 89 SER A O 1
ATOM 668 N N . TYR A 1 90 ? -4.716 -6.316 14.350 1.00 87.88 90 TYR A N 1
ATOM 669 C CA . TYR A 1 90 ? -3.960 -6.716 13.166 1.00 87.88 90 TYR A CA 1
ATOM 670 C C . TYR A 1 90 ? -2.746 -7.583 13.560 1.00 87.88 90 TYR A C 1
ATOM 672 O O . TYR A 1 90 ? -1.950 -7.164 14.406 1.00 87.88 90 TYR A O 1
ATOM 680 N N . PRO A 1 91 ? -2.573 -8.790 12.983 1.00 83.75 91 PRO A N 1
ATOM 681 C CA . PRO A 1 91 ? -1.486 -9.694 13.348 1.00 83.75 91 PRO A CA 1
ATOM 682 C C . PRO A 1 91 ? -0.132 -9.159 12.862 1.00 83.75 91 PRO A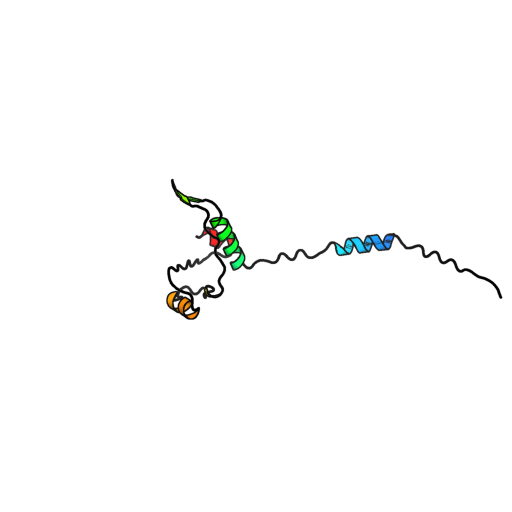 C 1
ATOM 684 O O . PRO A 1 91 ? 0.092 -8.965 11.668 1.00 83.75 91 PRO A O 1
ATOM 687 N N . MET A 1 92 ? 0.803 -8.949 13.787 1.00 71.06 92 MET A N 1
ATOM 688 C CA . MET A 1 92 ? 2.141 -8.441 13.477 1.00 71.06 92 MET A CA 1
ATOM 689 C C . MET A 1 92 ? 3.126 -9.582 13.240 1.00 71.06 92 MET A C 1
ATOM 691 O O . MET A 1 92 ? 3.815 -10.016 14.157 1.00 71.06 92 MET A O 1
ATOM 695 N N . VAL A 1 93 ? 3.188 -10.068 12.001 1.00 80.06 93 VAL A N 1
ATOM 696 C CA . VAL A 1 93 ? 4.219 -11.036 11.584 1.00 80.06 93 VAL A CA 1
ATOM 697 C C . VAL A 1 93 ? 5.407 -10.306 10.954 1.00 80.06 93 VAL A C 1
ATOM 699 O O . VAL A 1 93 ? 6.559 -10.550 11.297 1.00 80.06 93 VAL A O 1
ATOM 702 N N . THR A 1 94 ? 5.136 -9.353 10.060 1.00 79.38 94 THR A N 1
ATOM 703 C CA . THR A 1 94 ? 6.110 -8.396 9.516 1.00 79.38 94 THR A CA 1
ATOM 704 C C . THR A 1 94 ? 5.338 -7.160 9.073 1.00 79.38 94 THR A C 1
ATOM 706 O O . THR A 1 94 ? 4.500 -7.252 8.179 1.00 79.38 94 THR A O 1
ATOM 709 N N . VAL A 1 95 ? 5.573 -6.019 9.721 1.00 82.75 95 VAL A N 1
ATOM 710 C CA . VAL A 1 95 ? 4.906 -4.756 9.381 1.00 82.75 95 VAL A CA 1
ATOM 711 C C . VAL A 1 95 ? 5.948 -3.654 9.274 1.00 82.75 95 VAL A C 1
ATOM 713 O O . VAL A 1 95 ? 6.826 -3.541 10.126 1.00 82.75 95 VAL A O 1
ATOM 716 N N . GLN A 1 96 ? 5.842 -2.850 8.222 1.00 84.56 96 GLN A N 1
ATOM 717 C CA . GLN A 1 96 ? 6.669 -1.676 7.991 1.00 84.56 96 GLN A CA 1
ATOM 718 C C . GLN A 1 96 ? 5.742 -0.501 7.692 1.00 84.56 96 GLN A C 1
ATOM 720 O O . GLN A 1 96 ? 4.797 -0.644 6.918 1.00 84.56 96 GLN A O 1
ATOM 725 N N . ALA A 1 97 ? 6.013 0.647 8.306 1.00 84.88 97 ALA A N 1
ATOM 726 C CA . ALA A 1 97 ? 5.345 1.894 7.970 1.00 84.88 97 ALA A CA 1
ATOM 727 C C . ALA A 1 97 ? 6.340 2.828 7.289 1.00 84.88 97 ALA A C 1
ATOM 729 O O . ALA A 1 97 ? 7.464 3.002 7.764 1.00 84.88 97 ALA A O 1
ATOM 730 N N . ILE A 1 98 ? 5.907 3.430 6.187 1.00 84.94 98 ILE A N 1
ATOM 731 C CA . ILE A 1 98 ? 6.659 4.442 5.454 1.00 84.94 98 ILE A CA 1
ATOM 732 C C . ILE A 1 98 ? 5.924 5.761 5.685 1.00 84.94 98 ILE A C 1
ATOM 734 O O . ILE A 1 98 ? 4.786 5.920 5.251 1.00 84.94 98 ILE A O 1
ATOM 738 N N . SER A 1 99 ? 6.553 6.682 6.416 1.00 83.19 99 SER A N 1
ATOM 739 C CA . SER A 1 99 ? 6.002 8.011 6.684 1.00 83.19 99 SER A CA 1
ATOM 740 C C . SER A 1 99 ? 6.731 9.032 5.827 1.00 83.19 99 SER A C 1
ATOM 742 O O . SER A 1 99 ? 7.919 9.280 6.028 1.00 83.19 99 SER A O 1
ATOM 744 N N . LEU A 1 100 ? 6.012 9.637 4.888 1.00 83.38 100 LEU A N 1
ATOM 745 C CA . LEU A 1 100 ? 6.532 10.686 4.019 1.00 83.38 100 LEU A CA 1
ATOM 746 C C . LEU A 1 100 ? 6.030 12.045 4.508 1.00 83.38 100 LEU A C 1
ATOM 748 O O . LEU A 1 100 ? 4.845 12.210 4.786 1.00 83.38 100 LEU A O 1
ATOM 752 N N . SER A 1 101 ? 6.926 13.025 4.569 1.00 82.62 101 SER A N 1
ATOM 753 C CA . SER A 1 101 ? 6.601 14.411 4.918 1.00 82.62 101 SER A CA 1
ATOM 754 C C . SER A 1 101 ? 6.957 15.316 3.748 1.00 82.62 101 SER A C 1
ATOM 756 O O . SER A 1 101 ? 8.073 15.241 3.238 1.00 82.62 101 SER A O 1
ATOM 758 N N . GLY A 1 102 ? 6.031 16.179 3.325 1.00 83.50 102 GLY A N 1
ATOM 759 C CA . GLY A 1 102 ? 6.253 17.134 2.233 1.00 83.50 102 GLY A CA 1
ATOM 760 C C . GLY A 1 102 ? 5.465 16.887 0.939 1.00 83.50 102 GLY A C 1
ATOM 761 O O . GLY A 1 102 ? 5.022 17.882 0.367 1.00 83.50 102 GLY A O 1
ATOM 762 N N . PRO A 1 103 ? 5.234 15.641 0.468 1.00 83.94 103 PRO A N 1
ATOM 763 C CA . PRO A 1 103 ? 4.391 15.411 -0.700 1.00 83.94 103 PRO A CA 1
ATOM 764 C C . PRO A 1 103 ? 2.990 15.988 -0.501 1.00 83.94 103 PRO A C 1
ATOM 766 O O . PRO A 1 103 ? 2.331 15.699 0.493 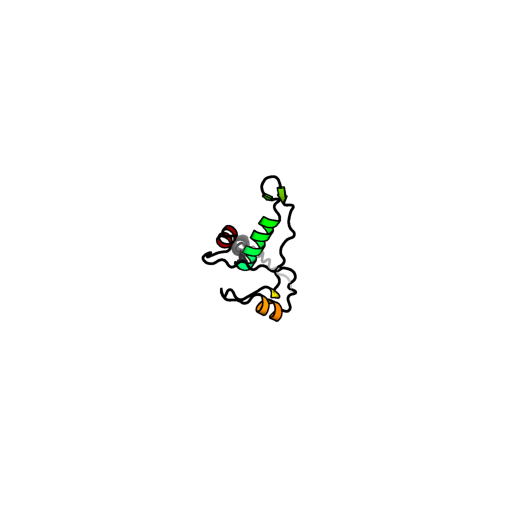1.00 83.94 103 PRO A O 1
ATOM 769 N N . ASN A 1 104 ? 2.536 16.795 -1.456 1.00 84.69 104 ASN A N 1
ATOM 770 C CA . ASN A 1 104 ? 1.229 17.448 -1.402 1.00 84.69 104 ASN A CA 1
ATOM 771 C C . ASN A 1 104 ? 0.132 16.718 -2.196 1.00 84.69 104 ASN A C 1
ATOM 773 O O . ASN A 1 104 ? -1.008 17.166 -2.177 1.00 84.69 104 ASN A O 1
ATOM 777 N N . ASN A 1 105 ? 0.471 15.624 -2.891 1.00 83.44 105 ASN A N 1
ATOM 778 C CA . ASN A 1 105 ? -0.465 14.781 -3.646 1.00 83.44 105 ASN A CA 1
ATOM 779 C C . ASN A 1 105 ? 0.132 13.389 -3.922 1.00 83.44 105 ASN A C 1
ATOM 781 O O . ASN A 1 105 ? 1.350 13.196 -3.826 1.00 83.44 105 ASN A O 1
ATOM 785 N N . ALA A 1 106 ? -0.723 12.433 -4.302 1.00 83.50 106 ALA A N 1
ATOM 786 C CA . ALA A 1 106 ? -0.381 11.018 -4.490 1.00 83.50 106 ALA A CA 1
ATOM 787 C C . ALA A 1 106 ? 0.828 10.777 -5.419 1.00 83.50 106 ALA A C 1
ATOM 789 O O . ALA A 1 106 ? 1.748 10.050 -5.051 1.00 83.50 106 ALA A O 1
ATOM 790 N N . ASP A 1 107 ? 0.897 11.440 -6.579 1.00 84.44 107 ASP A N 1
ATOM 791 C CA . ASP A 1 107 ? 2.025 11.295 -7.515 1.00 84.44 107 ASP A CA 1
ATOM 792 C C . ASP A 1 107 ? 3.374 11.723 -6.920 1.00 84.44 107 ASP A C 1
ATOM 794 O O . ASP A 1 107 ? 4.416 11.133 -7.214 1.00 84.44 107 ASP A O 1
ATOM 798 N N . ALA A 1 108 ? 3.372 12.775 -6.097 1.00 84.12 108 ALA A N 1
ATOM 799 C CA . ALA A 1 108 ? 4.578 13.244 -5.424 1.00 84.12 108 ALA A CA 1
ATOM 800 C C . ALA A 1 108 ? 4.985 12.284 -4.300 1.00 84.12 108 ALA A C 1
ATOM 802 O O . ALA A 1 108 ? 6.176 12.071 -4.087 1.00 84.12 108 ALA A O 1
ATOM 803 N N . ALA A 1 109 ? 4.005 11.688 -3.614 1.00 85.31 109 ALA A N 1
ATOM 804 C CA . ALA A 1 109 ? 4.251 10.703 -2.570 1.00 85.31 109 ALA A CA 1
ATOM 805 C C . ALA A 1 109 ? 4.870 9.430 -3.156 1.00 85.31 109 ALA A C 1
ATOM 807 O O . ALA A 1 109 ? 5.886 8.974 -2.648 1.00 85.31 109 ALA A O 1
ATOM 808 N N . LEU A 1 110 ? 4.334 8.914 -4.267 1.00 86.75 110 LEU A N 1
ATOM 809 C CA . LEU A 1 110 ? 4.867 7.711 -4.908 1.00 86.75 110 LEU A CA 1
ATOM 810 C C . LEU A 1 110 ? 6.317 7.888 -5.379 1.00 86.75 110 LEU A C 1
ATOM 812 O O . LEU A 1 110 ? 7.115 6.972 -5.244 1.00 86.75 110 LEU A O 1
ATOM 816 N N . LYS A 1 111 ? 6.678 9.068 -5.898 1.00 85.75 111 LYS A N 1
ATOM 817 C CA . LYS A 1 111 ? 8.058 9.371 -6.322 1.00 85.75 111 LYS A CA 1
ATOM 818 C C . LYS A 1 111 ? 9.058 9.479 -5.169 1.00 85.75 111 LYS A C 1
ATOM 820 O O . LYS A 1 111 ? 10.258 9.463 -5.424 1.00 85.75 111 LYS A O 1
ATOM 825 N N . ALA A 1 112 ? 8.580 9.686 -3.945 1.00 82.25 112 ALA A N 1
ATOM 826 C CA . ALA A 1 112 ? 9.421 9.829 -2.761 1.00 82.25 112 ALA A CA 1
ATOM 827 C C . ALA A 1 112 ? 9.701 8.490 -2.053 1.00 82.25 112 ALA A C 1
ATOM 829 O O . ALA A 1 112 ? 10.429 8.484 -1.059 1.00 82.25 112 ALA A O 1
ATOM 830 N N . VAL A 1 113 ? 9.115 7.394 -2.545 1.00 74.38 113 VAL A N 1
ATOM 831 C CA . VAL A 1 113 ? 9.341 6.012 -2.091 1.00 74.38 113 VAL A CA 1
ATOM 832 C C . VAL A 1 113 ? 10.417 5.364 -2.950 1.00 74.38 113 VAL A C 1
ATOM 834 O O . VAL A 1 113 ? 11.307 4.716 -2.358 1.00 74.38 113 VAL A O 1
#

Solvent-accessible surface area (backbone atoms only — not comparable to full-atom values): 7728 Å² total; per-residue (Å²): 141,80,89,84,88,83,84,75,80,76,79,74,65,73,69,63,60,61,60,58,62,64,68,66,73,76,73,76,83,73,76,77,75,65,51,55,70,57,49,35,53,51,54,51,32,58,56,35,60,40,71,42,70,65,82,93,43,71,43,69,62,45,82,70,81,74,93,52,80,63,70,70,65,77,94,50,96,82,62,58,61,69,64,53,31,55,74,47,72,49,86,83,86,82,83,85,86,87,88,82,84,81,60,89,46,35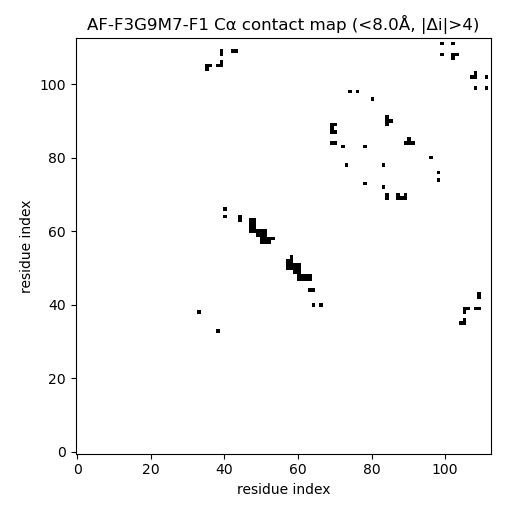,75,52,44,62,74,73,106

Radius of gyration: 30.13 Å; Cα contacts (8 Å, |Δi|>4): 59; chains: 1; bounding box: 100×33×60 Å

Organism: NCBI:txid629263

Foldseek 3Di:
DDDDDDPPPPPDPPVVVVVVVVVPPPPDPPPPPPPLVRVLLVVVLVVLQDFDDDDPDTDHRDDRDDDDPLPPDPLDPPDPPVVSSVVSVHDPPDDDDDRDDDDPGSVSVNVVD